Protein AF-A0AAD9JW61-F1 (afdb_monomer_lite)

Sequence (79 aa):
MKKYGVATAMRPYTTLRRLLVHRNEKVELAEQGELVYQTPGKDYGIGYIGQTGRLLTTRLDGQRKDVDNMNNEEYTRSG

Organism: Ridgeia piscesae (NCBI:txid27915)

Radius of gyration: 27.1 Å; chains: 1; bounding box: 55×21×84 Å

pLDDT: mean 78.24, std 11.88, range [45.78, 92.81]

Foldseek 3Di:
DPPPPDDDPDDDPDDPCRVPVPDDDPDPLQQDAQDWDWADDPDPDDIDIDHGRHRPVVVVVVVVVVVVVVVVPPDPPDD

Secondary structure (DSSP, 8-state):
--SS----SS--SS-HHHHHS-------GGG--SEEEEEPPSSTT--EEEEESS-HHHHHHHHHHHHHHHHH-------

Structure (mmCIF, N/CA/C/O backbone):
data_AF-A0AAD9JW61-F1
#
_entry.id   AF-A0AAD9JW61-F1
#
loop_
_atom_site.group_PDB
_atom_site.id
_atom_site.type_symbol
_atom_site.label_atom_id
_atom_site.label_alt_id
_atom_site.label_comp_id
_atom_site.label_asym_id
_atom_site.label_entity_id
_atom_site.label_seq_id
_atom_site.pdbx_PDB_ins_code
_atom_site.Cartn_x
_atom_site.Cartn_y
_atom_site.Cartn_z
_atom_site.occupancy
_atom_site.B_iso_or_equiv
_atom_site.auth_seq_id
_atom_site.auth_comp_id
_atom_site.auth_asym_id
_atom_site.auth_atom_id
_atom_site.pdbx_PDB_model_num
ATOM 1 N N . MET A 1 1 ? -30.501 -10.174 35.148 1.00 51.97 1 MET A N 1
ATOM 2 C CA . MET A 1 1 ? -29.301 -9.568 35.783 1.00 51.97 1 MET A CA 1
ATOM 3 C C . MET A 1 1 ? -29.273 -9.685 37.324 1.00 51.97 1 MET A C 1
ATOM 5 O O . MET A 1 1 ? -28.627 -8.873 37.961 1.00 51.97 1 MET A O 1
ATOM 9 N N . LYS A 1 2 ? -29.885 -10.703 37.960 1.00 52.03 2 LYS A N 1
ATOM 10 C CA . LYS A 1 2 ? -29.860 -10.871 39.438 1.00 52.03 2 LYS A CA 1
ATOM 11 C C . LYS A 1 2 ? -29.356 -12.244 39.925 1.00 52.03 2 LYS A C 1
ATOM 13 O O . LYS A 1 2 ? -29.608 -12.615 41.058 1.00 52.03 2 LYS A O 1
ATOM 18 N N . LYS A 1 3 ? -28.641 -13.012 39.093 1.00 63.00 3 LYS A N 1
ATOM 19 C CA . LYS A 1 3 ? -28.189 -14.366 39.477 1.00 63.00 3 LYS A CA 1
ATOM 20 C C . LYS A 1 3 ? -26.996 -14.368 40.455 1.00 63.00 3 LYS A C 1
ATOM 22 O O . LYS A 1 3 ? -26.804 -15.354 41.147 1.00 63.00 3 LYS A O 1
ATOM 27 N N . TYR A 1 4 ? -26.233 -13.271 40.540 1.00 75.00 4 TYR A N 1
ATOM 28 C CA . TYR A 1 4 ? -24.980 -13.205 41.315 1.00 75.00 4 TYR A CA 1
ATOM 29 C C . TYR A 1 4 ? -24.893 -12.021 42.294 1.00 75.00 4 TYR A C 1
ATOM 31 O O . TYR A 1 4 ? -23.810 -11.704 42.762 1.00 75.00 4 TYR A O 1
ATOM 39 N N . GLY A 1 5 ? -25.995 -11.308 4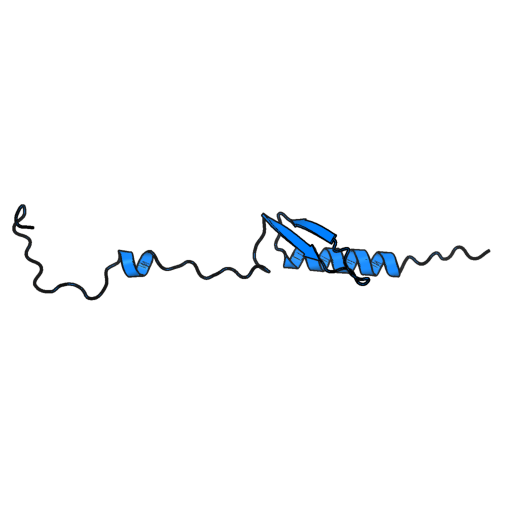2.564 1.00 71.88 5 GLY A N 1
ATOM 40 C CA . GLY A 1 5 ? -25.990 -10.170 43.502 1.00 71.88 5 GLY A CA 1
ATOM 41 C C . GLY A 1 5 ? -25.131 -8.960 43.092 1.00 71.88 5 GLY A C 1
ATOM 42 O O . GLY A 1 5 ? -25.078 -7.979 43.822 1.00 71.88 5 GLY A O 1
ATOM 43 N N . VAL A 1 6 ? -24.488 -8.990 41.922 1.00 72.44 6 VAL A N 1
ATOM 44 C CA . VAL A 1 6 ? -23.668 -7.880 41.427 1.00 72.44 6 VAL A CA 1
ATOM 45 C C . VAL A 1 6 ? -24.578 -6.788 40.869 1.00 72.44 6 VAL A C 1
ATOM 47 O O . VAL A 1 6 ? -25.170 -6.940 39.798 1.00 72.44 6 VAL A O 1
ATOM 50 N N . ALA A 1 7 ? -24.687 -5.686 41.606 1.00 70.06 7 ALA A N 1
ATOM 51 C CA . ALA A 1 7 ? -25.331 -4.460 41.160 1.00 70.06 7 ALA A CA 1
ATOM 52 C C . ALA A 1 7 ? -24.260 -3.466 40.699 1.00 70.06 7 ALA A C 1
ATOM 54 O O . ALA A 1 7 ? -23.326 -3.153 41.433 1.00 70.06 7 ALA A O 1
ATOM 55 N N . THR A 1 8 ? -24.378 -2.969 39.469 1.00 67.81 8 THR A N 1
ATOM 56 C CA . THR A 1 8 ? -23.492 -1.916 38.962 1.00 67.81 8 THR A CA 1
ATOM 57 C C . THR A 1 8 ? -24.086 -0.561 39.347 1.00 67.81 8 THR A C 1
ATOM 59 O O . THR A 1 8 ? -25.182 -0.237 38.897 1.00 67.81 8 THR A O 1
ATOM 62 N N . ALA A 1 9 ? -23.383 0.223 40.171 1.00 76.25 9 ALA A N 1
ATOM 63 C CA . ALA A 1 9 ? -23.861 1.531 40.644 1.00 76.25 9 ALA A CA 1
ATOM 64 C C . ALA A 1 9 ? -24.049 2.560 39.511 1.00 76.25 9 ALA A C 1
ATOM 66 O O . ALA A 1 9 ? -24.867 3.468 39.618 1.00 76.25 9 ALA A O 1
ATOM 67 N N . MET A 1 10 ? -23.315 2.400 38.406 1.00 77.44 10 MET A N 1
ATOM 68 C CA . MET A 1 10 ? -23.358 3.268 37.233 1.00 77.44 10 MET A CA 1
ATOM 69 C C . MET A 1 10 ? -23.124 2.436 35.970 1.00 77.44 10 MET A C 1
ATOM 71 O O . MET A 1 10 ? -22.282 1.537 35.961 1.00 77.44 10 MET A O 1
ATOM 75 N N . ARG A 1 11 ? -23.833 2.743 34.878 1.00 76.69 11 ARG A N 1
ATOM 76 C CA . ARG A 1 11 ? -23.482 2.192 33.561 1.00 76.69 11 ARG A CA 1
ATOM 77 C C . ARG A 1 11 ? -22.206 2.878 33.057 1.00 76.69 11 ARG A C 1
ATOM 79 O O . ARG A 1 11 ? -22.211 4.101 32.936 1.00 76.69 11 ARG A O 1
ATOM 86 N N . PRO A 1 12 ? -21.130 2.136 32.750 1.00 77.38 12 PRO A N 1
ATOM 87 C CA . PRO A 1 12 ? -19.912 2.738 32.226 1.00 77.38 12 PRO A CA 1
ATOM 88 C C . PRO A 1 12 ? -20.174 3.363 30.849 1.00 77.38 12 PRO A C 1
ATOM 90 O O . PRO A 1 12 ? -20.803 2.747 29.989 1.00 77.38 12 PRO A O 1
ATOM 93 N N . TYR A 1 13 ? -19.672 4.583 30.643 1.00 83.62 13 TYR A N 1
ATOM 94 C CA . TYR A 1 13 ? -19.827 5.351 29.398 1.00 83.62 13 TYR A CA 1
ATOM 95 C C . TYR A 1 13 ? -19.246 4.629 28.167 1.00 83.62 13 TYR A C 1
ATOM 97 O O . TYR A 1 13 ? -19.770 4.720 27.056 1.00 83.62 13 TYR A O 1
ATOM 105 N N . THR A 1 14 ? -18.172 3.866 28.365 1.00 81.38 14 THR A N 1
ATOM 106 C CA . THR A 1 14 ? -17.531 3.054 27.330 1.00 81.38 14 THR A CA 1
ATOM 107 C C . THR A 1 14 ? -17.052 1.732 27.920 1.00 81.38 14 THR A C 1
ATOM 109 O O . THR A 1 14 ? -16.822 1.622 29.122 1.00 81.38 14 THR A O 1
ATOM 112 N N . THR A 1 15 ? -16.917 0.710 27.080 1.00 84.88 15 THR A N 1
ATOM 113 C CA . THR A 1 15 ? -16.395 -0.600 27.489 1.00 84.88 15 THR A CA 1
ATOM 114 C C . THR A 1 15 ? -14.981 -0.779 26.953 1.00 84.88 15 THR A C 1
ATOM 116 O O . THR A 1 15 ? -14.656 -0.256 25.887 1.00 84.88 15 THR A O 1
ATOM 119 N N . LEU A 1 16 ? -14.154 -1.577 27.637 1.00 83.00 16 LEU A N 1
ATOM 120 C CA . LEU A 1 16 ? -12.841 -1.986 27.115 1.00 83.00 16 LEU A CA 1
ATOM 121 C C . LEU A 1 16 ? -12.968 -2.593 25.711 1.00 83.00 16 LEU A C 1
ATOM 123 O O . LEU A 1 16 ? -12.186 -2.277 24.826 1.00 83.00 16 LEU A O 1
ATOM 127 N N . ARG A 1 17 ? -14.032 -3.370 25.467 1.00 78.69 17 ARG A N 1
ATOM 128 C CA . ARG A 1 17 ? -14.374 -3.881 24.135 1.00 78.69 17 ARG A CA 1
ATOM 129 C C . ARG A 1 17 ? -14.540 -2.756 23.109 1.00 78.69 17 ARG A C 1
ATOM 131 O O . ARG A 1 17 ? -14.017 -2.865 22.013 1.00 78.69 17 ARG A O 1
ATOM 138 N N . ARG A 1 18 ? -15.253 -1.675 23.437 1.00 76.94 18 ARG A N 1
ATOM 139 C CA . ARG A 1 18 ? -15.446 -0.539 22.520 1.00 76.94 18 ARG A CA 1
ATOM 140 C C . ARG A 1 18 ? -14.132 0.178 22.201 1.00 76.94 18 ARG A C 1
ATOM 142 O O . ARG A 1 18 ? -13.948 0.574 21.059 1.00 76.94 18 ARG A O 1
ATOM 149 N N . LEU A 1 19 ? -13.238 0.310 23.181 1.00 77.38 19 LEU A N 1
ATOM 150 C CA . LEU A 1 19 ? -11.920 0.928 22.994 1.00 77.38 19 LEU A CA 1
ATOM 151 C C . LEU A 1 19 ? -10.976 0.051 22.161 1.00 77.38 19 LEU A C 1
ATOM 153 O O . LEU A 1 19 ? -10.260 0.558 21.310 1.00 77.38 19 LEU A O 1
ATOM 157 N N . LEU A 1 20 ? -10.988 -1.260 22.394 1.00 77.62 20 LEU A N 1
ATOM 158 C CA . LEU A 1 20 ? -10.011 -2.187 21.818 1.00 77.62 20 LEU A CA 1
ATOM 159 C C . LEU A 1 20 ? -10.439 -2.778 20.470 1.00 77.62 20 LEU A C 1
ATOM 161 O O . LEU A 1 20 ? -9.594 -3.199 19.693 1.00 77.62 20 LEU A O 1
ATOM 165 N N . VAL A 1 21 ? -11.740 -2.815 20.169 1.00 75.00 21 VAL A N 1
ATOM 166 C CA . VAL A 1 21 ? -12.252 -3.357 18.896 1.00 75.00 21 VAL A CA 1
ATOM 167 C C . VAL A 1 21 ? -12.118 -2.342 17.751 1.00 75.00 21 VAL A C 1
ATOM 169 O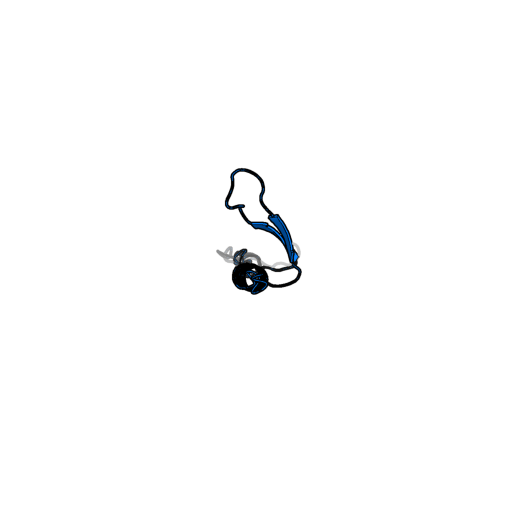 O . VAL A 1 21 ? -12.292 -2.702 16.593 1.00 75.00 21 VAL A O 1
ATOM 172 N N . HIS A 1 22 ? -11.803 -1.076 18.044 1.00 66.75 22 HIS A N 1
ATOM 173 C CA . HIS A 1 22 ? -11.579 -0.044 17.027 1.00 66.75 22 HIS A CA 1
ATOM 174 C C . HIS A 1 22 ? -10.100 0.313 16.936 1.00 66.75 22 HIS A C 1
ATOM 176 O O . HIS A 1 22 ? -9.675 1.372 17.388 1.00 66.75 22 HIS A O 1
ATOM 182 N N . ARG A 1 23 ? -9.318 -0.553 16.295 1.00 63.53 23 ARG A N 1
ATOM 183 C CA . ARG A 1 23 ? -8.062 -0.115 15.692 1.00 63.53 23 ARG A CA 1
ATOM 184 C C . ARG A 1 23 ? -7.771 -0.892 14.418 1.00 63.53 23 ARG A C 1
ATOM 186 O O . ARG A 1 23 ? -6.932 -1.775 14.402 1.00 63.53 23 ARG A O 1
ATOM 193 N N . ASN A 1 24 ? -8.463 -0.505 13.355 1.00 60.72 24 ASN A N 1
ATOM 194 C CA . ASN A 1 24 ? -7.984 -0.728 12.000 1.00 60.72 24 ASN A CA 1
ATOM 195 C C . ASN A 1 24 ? -7.774 0.662 11.403 1.00 60.72 24 ASN A C 1
ATOM 197 O O . ASN A 1 24 ? -8.672 1.206 10.759 1.00 60.72 24 ASN A O 1
ATOM 201 N N . GLU A 1 25 ? -6.627 1.280 11.701 1.00 70.19 25 GLU A N 1
ATOM 202 C CA . GLU A 1 25 ? -6.145 2.374 10.856 1.00 70.19 25 GLU A CA 1
ATOM 203 C C . GLU A 1 25 ? -6.173 1.858 9.415 1.00 70.19 25 GLU A C 1
ATOM 205 O O . GLU A 1 25 ? -5.735 0.737 9.141 1.00 70.19 25 GLU A O 1
ATOM 210 N N . LYS A 1 26 ? -6.795 2.621 8.511 1.00 75.06 26 LYS A N 1
ATOM 211 C CA . LYS A 1 26 ? -6.797 2.261 7.097 1.00 75.06 26 LYS A CA 1
ATOM 212 C C . LYS A 1 26 ? -5.348 2.333 6.635 1.00 75.06 26 LYS A C 1
ATOM 214 O O . LYS A 1 26 ? -4.811 3.427 6.526 1.00 75.06 26 LYS A O 1
ATOM 219 N N . VAL A 1 27 ? -4.736 1.177 6.404 1.00 79.06 27 VAL A N 1
ATOM 220 C CA . VAL A 1 27 ? -3.418 1.105 5.773 1.00 79.06 27 VAL A CA 1
ATOM 221 C C . VAL A 1 27 ? -3.566 1.686 4.372 1.00 79.06 27 VAL A C 1
ATOM 223 O O . VAL A 1 27 ? -4.474 1.280 3.637 1.00 79.06 27 VAL A O 1
ATOM 226 N N . GLU A 1 28 ? -2.727 2.655 4.017 1.00 86.88 28 GLU A N 1
ATOM 227 C CA . GLU A 1 28 ? -2.747 3.238 2.679 1.00 86.88 28 GLU A CA 1
ATOM 228 C C . GLU A 1 28 ? -2.425 2.163 1.635 1.00 86.88 28 GLU A C 1
ATOM 230 O O . GLU A 1 28 ? -1.578 1.305 1.863 1.00 86.88 28 GLU A O 1
ATOM 235 N N . LEU A 1 29 ? -3.067 2.209 0.462 1.00 84.00 29 LEU A N 1
ATOM 236 C CA . LEU A 1 29 ? -2.846 1.224 -0.613 1.00 84.00 29 LEU A CA 1
ATOM 237 C C . LEU A 1 29 ? -1.363 1.111 -1.014 1.00 84.00 29 LEU A C 1
ATOM 239 O O . LEU A 1 29 ? -0.892 0.043 -1.392 1.00 84.00 29 LEU A O 1
ATOM 243 N N . ALA A 1 30 ? -0.630 2.220 -0.908 1.00 84.19 30 ALA A N 1
ATOM 244 C CA . ALA A 1 30 ? 0.805 2.310 -1.153 1.00 84.19 30 ALA A CA 1
ATOM 245 C C . ALA A 1 30 ? 1.632 1.396 -0.224 1.00 84.19 30 ALA A C 1
ATOM 247 O O . ALA A 1 30 ? 2.660 0.850 -0.632 1.00 84.19 30 ALA A O 1
ATOM 248 N N . GLU A 1 31 ? 1.155 1.203 1.004 1.00 85.00 31 GLU A N 1
ATOM 249 C CA . GLU A 1 31 ? 1.784 0.416 2.067 1.00 85.00 31 GLU A CA 1
ATOM 250 C C . GLU A 1 31 ? 1.223 -1.012 2.149 1.00 85.00 31 GLU A C 1
ATOM 252 O O . GLU A 1 31 ? 1.548 -1.768 3.064 1.00 85.00 31 GLU A O 1
ATOM 257 N N . GLN A 1 32 ? 0.388 -1.406 1.186 1.00 86.75 32 GLN A N 1
ATOM 258 C CA . GLN A 1 32 ? -0.161 -2.752 1.095 1.00 86.75 32 GLN A CA 1
ATOM 259 C C . GLN A 1 32 ? 0.621 -3.604 0.088 1.00 86.75 32 GLN A C 1
ATOM 261 O O . GLN A 1 32 ? 1.110 -3.122 -0.937 1.00 86.75 32 GLN A O 1
ATOM 266 N N . GLY A 1 33 ? 0.736 -4.894 0.401 1.00 86.81 33 GLY A N 1
ATOM 267 C CA . GLY A 1 33 ? 1.171 -5.944 -0.518 1.00 86.81 33 GLY A CA 1
ATOM 268 C C . GLY A 1 33 ? 0.012 -6.875 -0.879 1.00 86.81 33 GLY A C 1
ATOM 269 O O . GLY A 1 33 ? -1.124 -6.640 -0.479 1.00 86.81 33 GLY A O 1
ATOM 270 N N . GLU A 1 34 ? 0.315 -7.931 -1.635 1.00 89.75 34 GLU A N 1
ATOM 271 C CA . GLU A 1 34 ? -0.638 -8.982 -2.041 1.00 89.75 34 GLU A CA 1
ATOM 272 C C . GLU A 1 34 ? -1.881 -8.459 -2.778 1.00 89.75 34 GLU A C 1
ATOM 274 O O . GLU A 1 34 ? -2.992 -8.964 -2.625 1.00 89.75 34 GLU A O 1
ATOM 279 N N . LEU A 1 35 ? -1.687 -7.445 -3.619 1.00 91.62 35 LEU A N 1
ATOM 280 C CA . LEU A 1 35 ? -2.763 -6.763 -4.330 1.00 91.62 35 LEU A CA 1
ATOM 281 C C . LEU A 1 35 ? -2.559 -6.771 -5.844 1.00 91.62 35 LEU A C 1
ATOM 283 O O . LEU A 1 35 ? -1.450 -6.949 -6.360 1.00 91.62 35 LEU A O 1
ATOM 287 N N . VAL A 1 36 ? -3.667 -6.569 -6.551 1.00 91.62 36 VAL A N 1
ATOM 288 C CA . VAL A 1 36 ? -3.708 -6.352 -7.998 1.00 91.62 36 VAL A CA 1
ATOM 289 C C . VAL A 1 36 ? -3.845 -4.852 -8.242 1.00 91.62 36 VAL A C 1
ATOM 291 O O . VAL A 1 36 ? -4.695 -4.201 -7.636 1.00 91.62 36 VAL A O 1
ATOM 294 N N . TYR A 1 37 ? -3.002 -4.301 -9.111 1.00 89.50 37 TYR A N 1
ATOM 295 C CA . TYR A 1 37 ? -2.959 -2.879 -9.439 1.00 89.50 37 TYR A CA 1
ATOM 296 C C . TYR A 1 37 ? -3.040 -2.659 -10.951 1.00 89.50 37 TYR A C 1
ATOM 298 O O . TYR A 1 37 ? -2.689 -3.537 -11.741 1.00 89.50 37 TYR A O 1
ATOM 306 N N . GLN A 1 38 ? -3.487 -1.468 -11.352 1.00 89.50 38 GLN A N 1
ATOM 307 C CA . GLN A 1 38 ? -3.531 -1.039 -12.747 1.00 89.50 38 GLN A CA 1
ATOM 308 C C . GLN A 1 38 ? -2.693 0.229 -12.924 1.00 89.50 38 GLN A C 1
ATOM 310 O O . GLN A 1 38 ? -2.88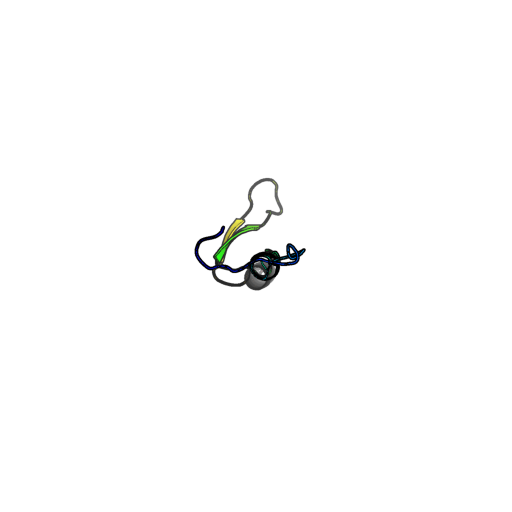9 1.214 -12.213 1.00 89.50 38 GLN A O 1
ATOM 315 N N . THR A 1 39 ? -1.775 0.217 -13.886 1.00 86.50 39 THR A N 1
ATOM 316 C CA . THR A 1 39 ? -1.019 1.397 -14.317 1.00 86.50 39 THR A CA 1
ATOM 317 C C . THR A 1 39 ? -1.654 1.958 -15.592 1.00 86.50 39 THR A C 1
ATOM 319 O O . THR A 1 39 ? -1.833 1.200 -16.551 1.00 86.50 39 THR A O 1
ATOM 322 N N . PRO A 1 40 ? -1.997 3.257 -15.645 1.00 83.50 40 PRO A N 1
ATOM 323 C CA . PRO A 1 40 ? -2.533 3.864 -16.857 1.00 83.50 40 PRO A CA 1
ATOM 324 C C . PRO A 1 40 ? -1.475 3.890 -17.968 1.00 83.50 40 PRO A C 1
ATOM 326 O O . PRO A 1 40 ? -0.322 4.249 -17.730 1.00 83.50 40 PRO A O 1
ATOM 329 N N . GLY A 1 41 ? -1.876 3.499 -19.179 1.00 78.25 41 GLY A N 1
ATOM 330 C CA . GLY A 1 41 ? -1.062 3.659 -20.383 1.00 78.25 41 GLY A CA 1
ATOM 331 C C . GLY A 1 41 ? -1.030 5.115 -20.854 1.00 78.25 41 GLY A C 1
ATOM 332 O O . GLY A 1 41 ? -1.937 5.892 -20.553 1.00 78.25 41 GLY A O 1
ATOM 333 N N . LYS A 1 42 ? 0.026 5.480 -21.592 1.00 72.19 42 LYS A N 1
ATOM 334 C CA . LYS A 1 42 ? 0.197 6.819 -22.182 1.00 72.19 42 LYS A CA 1
ATOM 335 C C . LYS A 1 42 ? -0.814 7.088 -23.304 1.00 72.19 42 LYS A C 1
ATOM 337 O O . LYS A 1 42 ? -1.305 8.206 -23.416 1.00 72.19 42 LYS A O 1
ATOM 342 N N . ASP A 1 43 ? -1.154 6.048 -24.063 1.00 66.12 43 ASP A N 1
ATOM 343 C CA . ASP A 1 43 ? -2.144 6.095 -25.134 1.00 66.12 43 ASP A CA 1
ATOM 344 C C . ASP A 1 43 ? -3.441 5.419 -24.672 1.00 66.12 43 ASP A C 1
ATOM 346 O O . ASP A 1 43 ? -3.438 4.350 -24.058 1.00 66.12 43 ASP A O 1
ATOM 350 N N . TYR A 1 44 ? -4.556 6.106 -24.904 1.00 52.59 44 TYR A N 1
ATOM 351 C CA . TYR A 1 44 ? -5.864 5.851 -24.305 1.00 52.59 44 TYR A CA 1
ATOM 352 C C . TYR A 1 44 ? -6.295 4.370 -24.290 1.00 52.59 44 TYR A C 1
ATOM 354 O O . TYR A 1 44 ? -6.386 3.712 -25.322 1.00 52.59 44 TYR A O 1
ATOM 362 N N . GLY A 1 45 ? -6.665 3.885 -23.099 1.00 61.91 45 GLY A N 1
ATOM 363 C CA . GLY A 1 45 ? -7.502 2.692 -22.905 1.00 61.91 45 GLY A CA 1
ATOM 364 C C . GLY A 1 45 ? -6.777 1.387 -22.569 1.00 61.91 45 GLY A C 1
ATOM 365 O O . GLY A 1 45 ? -7.401 0.500 -21.988 1.00 61.91 45 GLY A O 1
ATOM 366 N N . ILE A 1 46 ? -5.477 1.266 -22.848 1.00 71.50 46 ILE A N 1
ATOM 367 C CA . ILE A 1 46 ? -4.717 0.034 -22.577 1.00 71.50 46 ILE A CA 1
ATOM 368 C C . ILE A 1 46 ? -3.796 0.270 -21.376 1.00 71.50 46 ILE A C 1
ATOM 370 O O . ILE A 1 46 ? -2.690 0.788 -21.499 1.00 71.50 46 ILE A O 1
ATOM 374 N N . GLY A 1 47 ? -4.290 -0.063 -20.182 1.00 76.56 47 GLY A N 1
ATOM 375 C CA . GLY A 1 47 ? -3.507 -0.033 -18.944 1.00 76.56 47 GLY A CA 1
ATOM 376 C C . GLY A 1 47 ? -2.869 -1.388 -18.644 1.00 76.56 47 GLY A C 1
ATOM 377 O O . GLY A 1 47 ? -3.471 -2.431 -18.897 1.00 76.56 47 GLY A O 1
ATOM 378 N N . T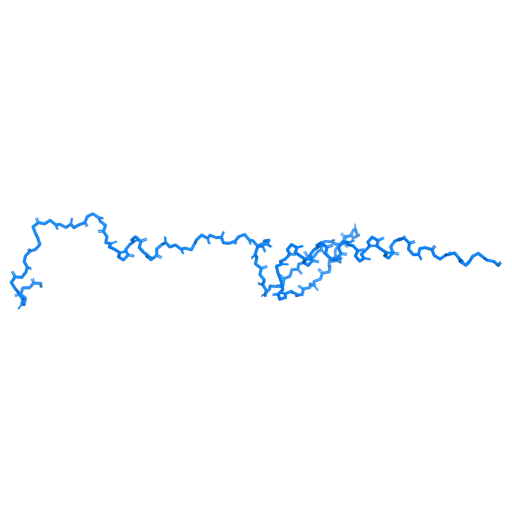YR A 1 48 ? -1.670 -1.380 -18.065 1.00 84.12 48 TYR A N 1
ATOM 379 C CA . TYR A 1 48 ? -1.029 -2.594 -17.563 1.00 84.12 48 TYR A CA 1
ATOM 380 C C . TYR A 1 48 ? -1.693 -3.018 -16.248 1.00 84.12 48 TYR A C 1
ATOM 382 O O . TYR A 1 48 ? -1.806 -2.203 -15.334 1.00 84.12 48 TYR A O 1
ATOM 390 N N . ILE A 1 49 ? -2.110 -4.281 -16.139 1.00 88.81 49 ILE A N 1
ATOM 391 C CA . ILE A 1 49 ? -2.612 -4.869 -14.890 1.00 88.81 49 ILE A CA 1
ATOM 392 C C . ILE A 1 49 ? -1.534 -5.801 -14.344 1.00 88.81 49 ILE A C 1
ATOM 394 O O . ILE A 1 49 ? -1.091 -6.718 -15.034 1.00 88.81 49 ILE A O 1
ATOM 398 N N . GLY A 1 50 ? -1.114 -5.568 -13.104 1.00 87.19 50 GLY A N 1
ATOM 399 C CA . GLY A 1 50 ? -0.085 -6.352 -12.430 1.00 87.19 50 GLY A CA 1
ATOM 400 C C . GLY A 1 50 ? -0.531 -6.839 -11.058 1.00 87.19 50 GLY A C 1
ATOM 401 O O . GLY A 1 50 ? -1.377 -6.229 -10.412 1.00 87.19 50 GLY A O 1
ATOM 402 N N . GLN A 1 51 ? 0.079 -7.925 -10.590 1.00 91.62 51 GLN A N 1
ATOM 403 C CA . GLN A 1 51 ? -0.025 -8.385 -9.206 1.00 91.62 51 GLN A CA 1
ATOM 404 C C . GLN A 1 51 ? 1.317 -8.171 -8.499 1.00 91.62 51 GLN A C 1
ATOM 406 O O . GLN A 1 51 ? 2.378 -8.335 -9.106 1.00 91.62 51 GLN A O 1
ATOM 411 N N . THR A 1 52 ? 1.288 -7.812 -7.217 1.00 90.38 52 THR A N 1
ATOM 412 C CA . THR A 1 52 ? 2.491 -7.714 -6.383 1.00 90.38 52 THR A CA 1
ATOM 413 C C . THR A 1 52 ? 2.278 -8.370 -5.026 1.00 90.38 52 THR A C 1
ATOM 415 O O . THR A 1 52 ? 1.272 -8.131 -4.371 1.00 90.38 52 THR A O 1
ATOM 418 N N . GLY A 1 53 ? 3.245 -9.182 -4.587 1.00 89.88 53 GLY A N 1
ATOM 419 C CA . GLY A 1 53 ? 3.338 -9.663 -3.201 1.00 89.88 53 GLY A CA 1
ATOM 420 C C . GLY A 1 53 ? 4.122 -8.718 -2.281 1.00 89.88 53 GLY A C 1
ATOM 421 O O . GLY A 1 53 ? 4.103 -8.874 -1.068 1.00 89.88 53 GLY A O 1
ATOM 422 N N . ARG A 1 54 ? 4.821 -7.727 -2.848 1.00 88.94 54 ARG A N 1
ATOM 423 C CA . ARG A 1 54 ? 5.547 -6.675 -2.116 1.00 88.94 54 ARG A CA 1
ATOM 424 C C . ARG A 1 54 ? 4.702 -5.405 -2.035 1.00 88.94 54 ARG A C 1
ATOM 426 O O . ARG A 1 54 ? 3.724 -5.290 -2.774 1.00 88.94 54 ARG A O 1
ATOM 433 N N . LEU A 1 55 ? 5.135 -4.450 -1.208 1.00 92.81 55 LEU A N 1
ATOM 434 C CA . LEU A 1 55 ? 4.539 -3.114 -1.132 1.00 92.81 55 LEU A CA 1
ATOM 435 C C . LEU A 1 55 ? 4.355 -2.516 -2.532 1.00 92.81 55 LEU A C 1
ATOM 437 O O . LEU A 1 55 ? 5.279 -2.555 -3.356 1.00 92.81 55 LEU A O 1
ATOM 441 N N . LEU A 1 56 ? 3.172 -1.959 -2.789 1.00 91.56 56 LEU A N 1
ATOM 442 C CA . LEU A 1 56 ? 2.831 -1.364 -4.080 1.00 91.56 56 LEU A CA 1
ATOM 443 C C . LEU A 1 56 ? 3.846 -0.289 -4.498 1.00 91.56 56 LEU A C 1
ATOM 445 O O . LEU A 1 56 ? 4.263 -0.272 -5.653 1.00 91.56 56 LEU A O 1
ATOM 449 N N . THR A 1 57 ? 4.317 0.538 -3.562 1.00 91.69 57 THR A N 1
ATOM 450 C CA . THR A 1 57 ? 5.368 1.548 -3.802 1.00 91.69 57 THR A CA 1
ATOM 451 C C . THR A 1 57 ? 6.636 0.943 -4.388 1.00 91.69 57 THR A C 1
ATOM 453 O O . THR A 1 57 ? 7.099 1.363 -5.444 1.00 91.69 57 THR A O 1
ATOM 456 N N . THR A 1 58 ? 7.148 -0.122 -3.768 1.00 92.25 58 THR A N 1
ATOM 457 C CA . THR A 1 58 ? 8.354 -0.814 -4.236 1.00 92.25 58 THR A CA 1
ATOM 458 C C . THR A 1 58 ? 8.168 -1.378 -5.644 1.00 92.25 58 THR A C 1
ATOM 460 O O . THR A 1 58 ? 9.099 -1.354 -6.452 1.00 92.25 58 THR A O 1
ATOM 463 N N . ARG A 1 59 ? 6.971 -1.890 -5.962 1.00 92.81 59 ARG A N 1
ATOM 464 C CA . ARG A 1 59 ? 6.683 -2.413 -7.301 1.00 92.81 59 ARG A CA 1
ATOM 465 C C . ARG A 1 59 ? 6.622 -1.300 -8.347 1.00 92.81 59 ARG A C 1
ATOM 467 O O . ARG A 1 59 ? 7.200 -1.480 -9.419 1.00 92.81 59 ARG A O 1
ATOM 474 N N . LEU A 1 60 ? 5.958 -0.186 -8.041 1.00 90.62 60 LEU A N 1
ATOM 475 C CA . LEU A 1 60 ? 5.845 0.966 -8.939 1.00 90.62 60 LEU A CA 1
ATOM 476 C C . LEU A 1 60 ? 7.213 1.608 -9.210 1.00 90.62 60 LEU A C 1
ATOM 478 O O . LEU A 1 60 ? 7.519 1.908 -10.362 1.00 90.62 60 LEU A O 1
ATOM 482 N N . ASP A 1 61 ? 8.063 1.737 -8.190 1.00 92.19 61 ASP A N 1
ATOM 483 C CA . ASP A 1 61 ? 9.420 2.274 -8.340 1.00 92.19 61 ASP A CA 1
ATOM 484 C C . ASP A 1 61 ? 10.299 1.386 -9.225 1.00 92.19 61 ASP A C 1
ATOM 486 O O . ASP A 1 61 ? 11.038 1.885 -10.073 1.00 92.19 61 ASP A O 1
ATOM 490 N N . GLY A 1 62 ? 10.211 0.062 -9.053 1.00 91.00 62 GLY A N 1
ATOM 491 C CA . GLY A 1 62 ? 10.907 -0.893 -9.917 1.00 91.00 62 GLY A CA 1
ATOM 492 C C . GLY A 1 62 ? 10.424 -0.803 -11.362 1.00 91.00 62 GLY A C 1
ATOM 493 O O . GLY A 1 62 ? 11.228 -0.625 -12.267 1.00 91.00 62 GLY A O 1
ATOM 494 N N . GLN A 1 63 ? 9.105 -0.821 -11.565 1.00 88.44 63 GLN A N 1
ATOM 495 C CA . GLN A 1 63 ? 8.500 -0.713 -12.893 1.00 88.44 63 GLN A CA 1
ATOM 496 C C . GLN A 1 63 ? 8.905 0.581 -13.608 1.00 88.44 63 GLN A C 1
ATOM 498 O O . GLN A 1 63 ? 9.169 0.560 -14.807 1.00 88.44 63 GLN A O 1
ATOM 503 N N . ARG A 1 64 ? 8.980 1.704 -12.889 1.00 88.81 64 ARG A N 1
ATOM 504 C CA . ARG A 1 64 ? 9.454 2.968 -13.455 1.00 88.81 64 ARG A CA 1
ATOM 505 C C . ARG A 1 64 ? 10.905 2.867 -13.927 1.00 88.81 64 ARG A C 1
ATOM 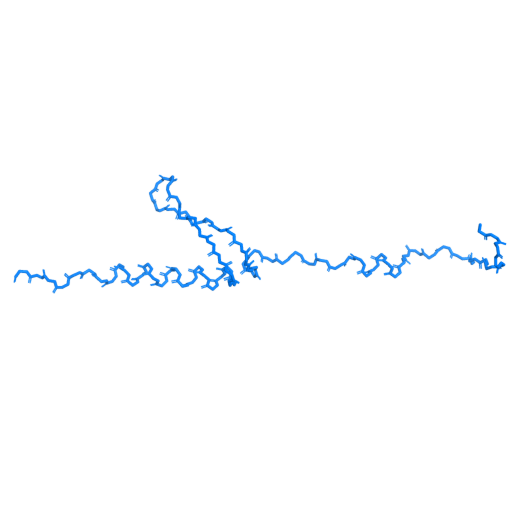507 O O . ARG A 1 64 ? 11.188 3.265 -15.048 1.00 88.81 64 ARG A O 1
ATOM 514 N N . LYS A 1 65 ? 11.797 2.294 -13.112 1.00 90.88 65 LYS A N 1
ATOM 515 C CA . LYS A 1 65 ? 13.201 2.079 -13.500 1.00 90.88 65 LYS A CA 1
ATOM 516 C C . LYS A 1 65 ? 13.330 1.158 -14.711 1.00 90.88 65 LYS A C 1
ATOM 518 O O . LYS A 1 65 ? 14.140 1.437 -15.585 1.00 90.88 65 LYS A O 1
ATOM 523 N N . ASP A 1 66 ? 12.528 0.098 -14.773 1.00 87.62 66 ASP A N 1
ATOM 524 C CA . ASP A 1 66 ? 12.519 -0.827 -15.910 1.00 87.62 66 ASP A CA 1
ATOM 525 C C . ASP A 1 66 ? 12.137 -0.090 -17.205 1.00 87.62 66 ASP A C 1
ATOM 527 O O . ASP A 1 66 ? 12.828 -0.213 -18.214 1.00 87.62 66 ASP A O 1
ATOM 531 N N . VAL A 1 67 ? 11.089 0.742 -17.160 1.00 85.88 67 VAL A N 1
ATOM 532 C CA . VAL A 1 67 ? 10.661 1.574 -18.299 1.00 85.88 67 VAL A CA 1
ATOM 533 C C . VAL A 1 67 ? 11.730 2.599 -18.686 1.00 85.88 67 VAL A C 1
ATOM 535 O O . VAL A 1 67 ? 12.019 2.764 -19.870 1.00 85.88 67 VAL A O 1
ATOM 538 N N . ASP A 1 68 ? 12.339 3.273 -17.709 1.00 85.94 68 ASP A N 1
ATOM 539 C CA . ASP A 1 68 ? 13.396 4.258 -17.957 1.00 85.94 68 ASP A CA 1
ATOM 540 C C . ASP A 1 68 ? 14.634 3.606 -18.602 1.00 85.94 68 ASP A C 1
ATOM 542 O O . ASP A 1 68 ? 15.239 4.185 -19.503 1.00 85.94 68 ASP A O 1
ATOM 546 N N . ASN A 1 69 ? 14.989 2.381 -18.203 1.00 85.19 69 ASN A N 1
ATOM 547 C CA . ASN A 1 69 ? 16.081 1.623 -18.818 1.00 85.19 69 ASN A CA 1
ATOM 548 C C . ASN A 1 69 ? 15.751 1.210 -20.258 1.00 85.19 69 ASN A C 1
ATOM 550 O O . ASN A 1 69 ? 16.584 1.400 -21.139 1.00 85.19 69 ASN A O 1
ATOM 554 N N . MET A 1 70 ? 14.532 0.726 -20.521 1.00 80.75 70 MET A N 1
ATOM 555 C CA . MET A 1 70 ? 14.101 0.364 -21.880 1.00 80.75 70 MET A CA 1
ATOM 556 C C . MET A 1 70 ? 14.169 1.549 -22.853 1.00 80.75 70 MET A C 1
ATOM 558 O O . MET A 1 70 ? 14.542 1.367 -24.007 1.00 80.75 70 MET A O 1
ATOM 562 N N . ASN A 1 71 ? 13.846 2.764 -22.396 1.00 74.81 71 ASN A N 1
ATOM 563 C CA . ASN A 1 71 ? 13.931 3.969 -23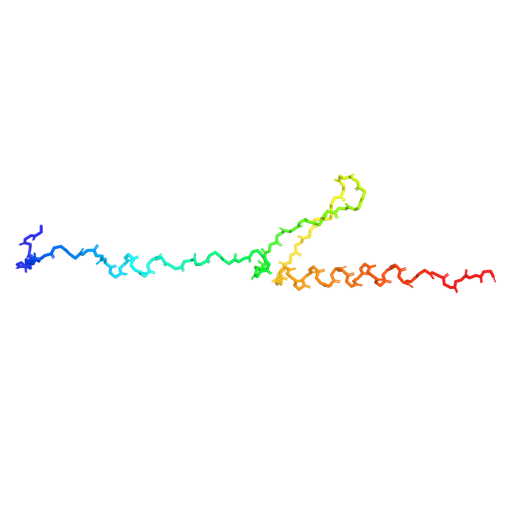.229 1.00 74.81 71 ASN A CA 1
ATOM 564 C C . ASN A 1 71 ? 15.379 4.422 -23.493 1.00 74.81 71 ASN A C 1
ATOM 566 O O . ASN A 1 71 ? 15.631 5.098 -24.484 1.00 74.81 71 ASN A O 1
ATOM 570 N N . ASN A 1 72 ? 16.328 4.075 -22.620 1.00 69.12 72 ASN A N 1
ATOM 571 C CA . ASN A 1 72 ? 17.740 4.440 -22.779 1.00 69.12 72 ASN A CA 1
ATOM 572 C C . ASN A 1 72 ? 18.540 3.432 -23.625 1.00 69.12 72 ASN A C 1
ATOM 574 O O . ASN A 1 72 ? 19.652 3.741 -24.047 1.00 69.12 72 ASN A O 1
ATOM 578 N N . GLU A 1 73 ? 17.991 2.246 -23.898 1.00 64.06 73 GLU A N 1
ATOM 579 C CA . GLU A 1 73 ? 18.587 1.223 -24.769 1.00 64.06 73 GLU A CA 1
ATOM 580 C C . GLU A 1 73 ? 18.274 1.446 -26.266 1.00 64.06 73 GLU A C 1
ATOM 582 O O . GLU A 1 73 ? 18.271 0.498 -27.055 1.00 64.06 73 GLU A O 1
ATOM 587 N N . GLU A 1 74 ? 18.027 2.690 -26.701 1.00 61.00 74 GLU A N 1
ATOM 588 C CA . GLU A 1 74 ? 17.937 3.021 -28.128 1.00 61.00 74 GLU A CA 1
ATOM 589 C C . GLU A 1 74 ? 19.259 2.662 -28.842 1.00 61.00 74 GLU A C 1
ATOM 591 O O . GLU A 1 74 ? 20.290 3.322 -28.728 1.00 61.00 74 GLU A O 1
ATOM 596 N N . TYR A 1 75 ? 19.200 1.530 -29.545 1.00 62.09 75 TYR A N 1
ATOM 597 C CA . TYR A 1 75 ? 20.225 0.844 -30.324 1.00 62.09 75 TYR A CA 1
ATOM 598 C C . TYR A 1 75 ? 21.305 1.745 -30.954 1.00 62.09 75 TYR A C 1
ATOM 600 O O . TYR A 1 75 ? 21.106 2.340 -32.012 1.00 62.09 75 TYR A O 1
ATOM 608 N N . THR A 1 76 ? 22.534 1.680 -30.434 1.00 61.66 76 THR A N 1
ATOM 609 C CA . THR A 1 76 ? 23.758 2.072 -31.160 1.00 61.66 76 THR A CA 1
ATOM 610 C C . THR A 1 76 ? 24.192 0.991 -32.161 1.00 61.66 76 THR A C 1
ATOM 612 O O . THR A 1 76 ? 25.330 0.526 -32.166 1.00 61.66 76 THR A O 1
ATOM 615 N N . ARG A 1 77 ? 23.284 0.571 -33.048 1.00 59.16 77 ARG A N 1
ATOM 616 C CA . ARG A 1 77 ? 23.660 -0.104 -34.301 1.00 59.16 77 ARG A CA 1
ATOM 617 C C . ARG A 1 77 ? 23.278 0.778 -35.478 1.00 59.16 77 ARG A C 1
ATOM 619 O O . ARG A 1 77 ? 22.338 0.505 -36.215 1.00 59.16 77 ARG A O 1
ATOM 626 N N . SER A 1 78 ? 24.029 1.860 -35.620 1.00 53.25 78 SER A N 1
ATOM 627 C CA . SER A 1 78 ? 24.205 2.552 -36.888 1.00 53.25 78 SER A CA 1
ATOM 628 C C . SER A 1 78 ? 25.034 1.669 -37.831 1.00 53.25 78 SER A C 1
ATOM 630 O O . SER A 1 78 ? 26.128 1.263 -37.452 1.00 53.25 78 SER A O 1
ATOM 632 N N . GLY A 1 79 ? 24.460 1.400 -39.013 1.00 45.78 79 GLY A N 1
ATOM 633 C CA . GLY A 1 79 ? 25.102 1.209 -40.331 1.00 45.78 79 GLY A CA 1
ATOM 634 C C . GLY A 1 79 ? 26.370 0.378 -40.435 1.00 45.78 79 GLY A C 1
ATOM 635 O O . GLY A 1 79 ? 27.443 0.930 -40.115 1.00 45.78 79 GLY A O 1
#